Protein AF-A0A936PNI0-F1 (afdb_monomer_lite)

pLDDT: mean 86.88, std 13.76, range [46.44, 98.5]

Sequence (159 aa):
MPDSRWRAAIRECLEALGRLAGAGRTVLEDEPNSARRGALDALRRDELKLTRKGLYDALNHPITLVGYFDGFEARTALRERLISRLDAEGEAVDLEHLQSMIEVTCDLIAAVFLSLLERPRLDLVSPGPHSPGPDRTLALCQAHLAGLTAKVSTLGAKA

Secondary structure (DSSP, 8-state):
-HHHHHHHHHHHHHHHHHHHHHHHHHTTTT---GGGHHHHHHHHHHHHHHHHHHHHHHHHHHHHHHHHHH-HHHHHHHHHHHHHHHHTT-S--SHHHHHHHHHHHHHHHHHHHHHHHHSS-----SSS--SS-HHHHHHHHHHHHHHHHHHHHHHHHT-

Radius of gyration: 16.97 Å; chains: 1; bounding box: 40×28×48 Å

Foldseek 3Di:
DVFVVLLVLLVLLLVLLVLLLVLLVLQPVQDDDDDPDDVVVVVLQVLQVVLLVLLLVLLLLLLQLCQFQPNDVSSVVLNVVLVVVLCVLDDDRDSVSSSVSSVSSSVSSCVSSVVSSPDPTRDGDPPGDPPPHSVVSSVVSSVSSNVSSVSSNVSSVVD

Structure (mmCIF, N/CA/C/O backbone):
data_AF-A0A936PNI0-F1
#
_entry.id   AF-A0A936PNI0-F1
#
loop_
_atom_site.group_PDB
_atom_site.id
_atom_site.type_symbol
_atom_site.label_atom_id
_atom_site.label_alt_id
_atom_site.label_comp_id
_atom_site.label_asym_id
_atom_site.label_entity_id
_atom_site.label_seq_id
_atom_site.pdbx_PDB_ins_code
_atom_site.Cartn_x
_atom_site.Cartn_y
_atom_site.Cartn_z
_atom_site.occupancy
_atom_site.B_iso_or_equiv
_atom_site.auth_seq_id
_atom_site.auth_comp_id
_atom_site.auth_asym_id
_atom_site.auth_atom_id
_atom_site.pdbx_PDB_model_num
ATOM 1 N N . MET A 1 1 ? 19.167 -13.956 -11.066 1.00 60.50 1 MET A N 1
ATOM 2 C CA . MET A 1 1 ? 17.797 -13.718 -11.566 1.00 60.50 1 MET A CA 1
ATOM 3 C C . MET A 1 1 ? 17.003 -12.969 -10.500 1.00 60.50 1 MET A C 1
ATOM 5 O O . MET A 1 1 ? 16.396 -13.608 -9.653 1.00 60.50 1 MET A O 1
ATOM 9 N N . PRO A 1 2 ? 17.097 -11.633 -10.461 1.00 77.06 2 PRO A N 1
ATOM 10 C CA . PRO A 1 2 ? 16.407 -10.825 -9.453 1.00 77.06 2 PRO A CA 1
ATOM 11 C C . PRO A 1 2 ? 14.882 -10.726 -9.676 1.00 77.06 2 PRO A C 1
ATOM 13 O O . PRO A 1 2 ? 14.140 -10.727 -8.701 1.00 77.06 2 PRO A O 1
ATOM 16 N N . ASP A 1 3 ? 14.410 -10.760 -10.928 1.00 88.44 3 ASP A N 1
ATOM 17 C CA . ASP A 1 3 ? 12.981 -10.655 -11.290 1.00 88.44 3 ASP A CA 1
ATOM 18 C C . ASP A 1 3 ? 12.094 -11.723 -10.619 1.00 88.44 3 ASP A C 1
ATOM 20 O O . ASP A 1 3 ? 11.104 -11.400 -9.962 1.00 88.44 3 ASP A O 1
ATOM 24 N N . SER A 1 4 ? 12.475 -13.004 -10.689 1.00 90.44 4 SER A N 1
ATOM 25 C CA . SER A 1 4 ? 11.703 -14.088 -10.060 1.00 90.44 4 SER A CA 1
ATOM 26 C C . SER A 1 4 ? 11.612 -13.945 -8.538 1.00 90.44 4 SER A C 1
ATOM 28 O O . SER A 1 4 ? 10.559 -14.215 -7.960 1.00 90.44 4 SER A O 1
ATOM 30 N N . ARG A 1 5 ? 12.684 -13.467 -7.891 1.00 94.75 5 ARG A N 1
ATOM 31 C CA . ARG A 1 5 ? 12.701 -13.182 -6.450 1.00 94.75 5 ARG A CA 1
ATOM 32 C C . ARG A 1 5 ? 11.766 -12.028 -6.100 1.00 94.75 5 ARG A C 1
ATOM 34 O O . ARG A 1 5 ? 10.996 -12.147 -5.152 1.00 94.75 5 ARG A O 1
ATOM 41 N N . TRP A 1 6 ? 11.805 -10.933 -6.858 1.00 96.44 6 TRP A N 1
ATOM 42 C CA . TRP A 1 6 ? 10.928 -9.786 -6.614 1.00 96.44 6 TRP A CA 1
ATOM 43 C C . TRP A 1 6 ? 9.459 -10.151 -6.787 1.00 96.44 6 TRP A C 1
ATOM 45 O O . TRP A 1 6 ? 8.641 -9.781 -5.953 1.00 96.44 6 TRP A O 1
ATOM 55 N N . ARG A 1 7 ? 9.121 -10.951 -7.800 1.00 96.88 7 ARG A N 1
ATOM 56 C CA . ARG A 1 7 ? 7.751 -11.445 -7.995 1.00 96.88 7 ARG A CA 1
ATOM 57 C C . ARG A 1 7 ? 7.271 -12.319 -6.843 1.00 96.88 7 ARG A C 1
ATOM 59 O O . ARG A 1 7 ? 6.124 -12.175 -6.429 1.00 96.88 7 ARG A O 1
ATOM 66 N N . ALA A 1 8 ? 8.122 -13.205 -6.325 1.00 96.94 8 ALA A N 1
ATOM 67 C CA . ALA A 1 8 ? 7.791 -14.009 -5.149 1.00 96.94 8 ALA A CA 1
ATOM 68 C C . ALA A 1 8 ? 7.512 -13.113 -3.931 1.00 96.94 8 ALA A C 1
ATOM 70 O O . ALA A 1 8 ? 6.4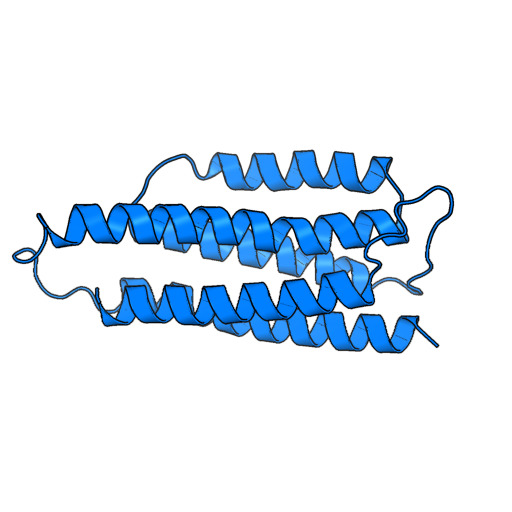41 -13.200 -3.340 1.00 96.94 8 ALA A O 1
ATOM 7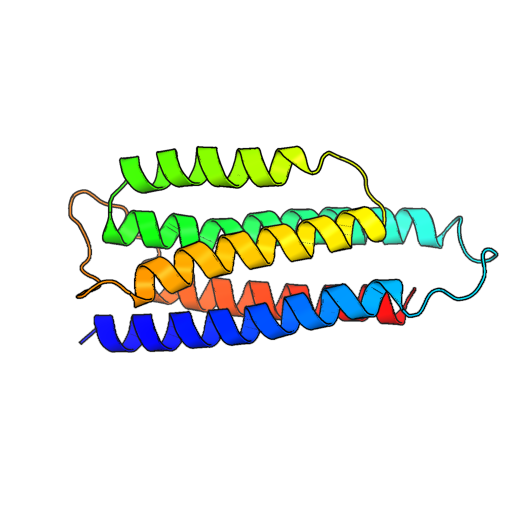1 N N . ALA A 1 9 ? 8.401 -12.160 -3.643 1.00 97.31 9 ALA A N 1
ATOM 72 C CA . ALA A 1 9 ? 8.229 -11.231 -2.528 1.00 97.31 9 ALA A CA 1
ATOM 73 C C . ALA A 1 9 ? 7.005 -10.301 -2.687 1.00 97.31 9 ALA A C 1
ATOM 75 O O . ALA A 1 9 ? 6.334 -9.993 -1.703 1.00 97.31 9 ALA A O 1
ATOM 76 N N . ILE A 1 10 ? 6.652 -9.889 -3.912 1.00 98.00 10 ILE A N 1
ATOM 77 C CA . ILE A 1 10 ? 5.402 -9.151 -4.174 1.00 98.00 10 ILE A CA 1
ATOM 78 C C . ILE A 1 10 ? 4.180 -10.015 -3.825 1.00 98.00 10 ILE A C 1
ATOM 80 O O . ILE A 1 10 ? 3.242 -9.519 -3.203 1.00 98.00 10 ILE A O 1
ATOM 84 N N . ARG A 1 11 ? 4.182 -11.309 -4.177 1.00 98.12 11 ARG A N 1
ATOM 85 C CA . ARG A 1 11 ? 3.091 -12.232 -3.811 1.00 98.12 11 ARG A CA 1
ATOM 86 C C . ARG A 1 11 ? 2.979 -12.405 -2.297 1.00 98.12 11 ARG A C 1
ATOM 88 O O . ARG A 1 11 ? 1.874 -12.340 -1.772 1.00 98.12 11 ARG A O 1
ATOM 95 N N . GLU A 1 12 ? 4.099 -12.518 -1.590 1.00 97.75 12 GLU A N 1
ATOM 96 C CA . GLU A 1 12 ? 4.101 -12.560 -0.122 1.00 97.75 12 GLU A CA 1
ATOM 97 C C . GLU A 1 12 ? 3.535 -11.272 0.503 1.00 97.75 12 GLU A C 1
ATOM 99 O O . GLU A 1 12 ? 2.813 -11.323 1.503 1.00 97.75 12 GLU A O 1
ATOM 104 N N . CYS A 1 13 ? 3.813 -10.107 -0.096 1.00 97.81 13 CYS A N 1
ATOM 105 C CA . CYS A 1 13 ? 3.206 -8.844 0.326 1.00 97.81 13 CYS A CA 1
ATOM 106 C C . CYS A 1 13 ? 1.689 -8.837 0.084 1.00 97.81 13 CYS A C 1
ATOM 108 O O . CYS A 1 13 ? 0.951 -8.382 0.953 1.00 97.81 13 CYS A O 1
ATOM 110 N N . LEU A 1 14 ? 1.208 -9.373 -1.045 1.00 98.06 14 LEU A N 1
ATOM 111 C CA . LEU A 1 14 ? -0.229 -9.518 -1.323 1.00 98.06 14 LEU A CA 1
ATOM 112 C C . LEU A 1 14 ? -0.925 -10.446 -0.315 1.00 98.06 14 LEU A C 1
ATOM 114 O O . LEU A 1 14 ? -2.024 -10.142 0.141 1.00 98.06 14 LEU A O 1
ATOM 118 N N . GLU A 1 15 ? -0.286 -11.540 0.098 1.00 97.62 15 GLU A N 1
ATOM 119 C CA . GLU A 1 15 ? -0.816 -12.400 1.164 1.00 97.62 15 GLU A CA 1
ATOM 120 C C . GLU A 1 15 ? -0.886 -11.669 2.513 1.00 97.62 15 GLU A C 1
ATOM 122 O O . GLU A 1 15 ? -1.873 -11.784 3.243 1.00 97.62 15 GLU A O 1
ATOM 127 N N . ALA A 1 16 ? 0.148 -10.891 2.853 1.00 96.69 16 ALA A N 1
ATOM 128 C CA . ALA A 1 16 ? 0.151 -10.063 4.059 1.00 96.69 16 ALA A CA 1
ATOM 129 C C . ALA A 1 16 ? -0.941 -8.984 4.017 1.00 96.69 16 ALA A C 1
ATOM 131 O O . ALA A 1 16 ? -1.589 -8.725 5.029 1.00 96.69 16 ALA A O 1
ATOM 132 N N . LEU A 1 17 ? -1.186 -8.408 2.842 1.00 97.06 17 LEU A N 1
ATOM 133 C CA . LEU A 1 17 ? -2.254 -7.445 2.602 1.00 97.06 17 LEU A CA 1
ATOM 134 C C . LEU A 1 17 ? -3.641 -8.071 2.787 1.00 97.06 17 LEU A C 1
ATOM 136 O O . LEU A 1 17 ? -4.502 -7.472 3.423 1.00 97.06 17 LEU A O 1
ATOM 140 N N . GLY A 1 18 ? -3.841 -9.303 2.308 1.00 95.75 18 GLY A N 1
ATOM 141 C CA . GLY A 1 18 ? -5.078 -10.054 2.531 1.00 95.75 18 GLY A CA 1
ATOM 142 C C . GLY A 1 18 ? -5.373 -10.284 4.017 1.00 95.75 18 GLY A C 1
ATOM 143 O O . GLY A 1 18 ? -6.524 -10.168 4.441 1.00 95.75 18 GLY A O 1
ATOM 144 N N . ARG A 1 19 ? -4.335 -10.536 4.830 1.00 96.12 19 ARG A N 1
ATOM 145 C CA . ARG A 1 19 ? -4.461 -10.629 6.296 1.00 96.12 19 ARG A CA 1
ATOM 146 C C . ARG A 1 19 ? -4.846 -9.292 6.930 1.00 96.12 19 ARG A C 1
ATOM 148 O O . ARG A 1 19 ? -5.731 -9.279 7.780 1.00 96.12 19 ARG A O 1
ATOM 155 N N . LEU A 1 20 ? -4.240 -8.185 6.494 1.00 94.81 20 LEU A N 1
ATOM 156 C CA . LEU A 1 20 ? -4.597 -6.841 6.961 1.00 94.81 20 LEU A CA 1
ATOM 157 C C . LEU A 1 20 ? -6.056 -6.496 6.632 1.00 94.81 20 LEU A C 1
ATOM 159 O O . LEU A 1 20 ? -6.789 -6.057 7.513 1.00 94.81 20 LEU A O 1
ATOM 163 N N . ALA A 1 21 ? -6.492 -6.745 5.395 1.00 93.31 21 ALA A N 1
ATOM 164 C CA . ALA A 1 21 ? -7.874 -6.518 4.978 1.00 93.31 21 ALA A CA 1
ATOM 165 C C . ALA A 1 21 ? -8.865 -7.379 5.782 1.00 93.31 21 ALA A C 1
ATOM 167 O O . ALA A 1 21 ? -9.935 -6.911 6.160 1.00 93.31 21 ALA A O 1
ATOM 168 N N . GLY A 1 22 ? -8.502 -8.633 6.080 1.00 90.19 22 GLY A N 1
ATOM 169 C CA . GLY A 1 22 ? -9.273 -9.499 6.974 1.00 90.19 22 GLY A CA 1
ATOM 170 C C . GLY A 1 22 ? -9.378 -8.947 8.394 1.00 90.19 22 GLY A C 1
ATOM 171 O O . GLY A 1 22 ? -10.479 -8.867 8.926 1.00 90.19 22 GLY A O 1
ATOM 172 N N . ALA A 1 23 ? -8.256 -8.510 8.972 1.00 87.25 23 ALA A N 1
ATOM 173 C CA . ALA A 1 23 ? -8.231 -7.897 10.297 1.00 87.25 23 ALA A CA 1
ATOM 174 C C . ALA A 1 23 ? -9.074 -6.615 10.354 1.00 87.25 23 ALA A C 1
ATOM 176 O O . ALA A 1 23 ? -9.793 -6.415 11.325 1.00 87.25 23 ALA A O 1
ATOM 177 N N . GLY A 1 24 ? -9.031 -5.776 9.313 1.00 83.88 24 GLY A N 1
ATOM 178 C CA . GLY A 1 24 ? -9.843 -4.560 9.222 1.00 83.88 24 GLY A CA 1
ATOM 179 C C . GLY A 1 24 ? -11.342 -4.839 9.338 1.00 83.88 24 GLY A C 1
ATOM 180 O O . GLY A 1 24 ? -12.011 -4.181 10.123 1.00 83.88 24 GLY A O 1
ATOM 181 N N . ARG A 1 25 ? -11.844 -5.871 8.645 1.00 84.25 25 ARG A N 1
ATOM 182 C CA . ARG A 1 25 ? -13.267 -6.257 8.699 1.00 84.25 25 ARG A CA 1
ATOM 183 C C . ARG A 1 25 ? -13.721 -6.714 10.086 1.00 84.25 25 ARG A C 1
ATOM 185 O O . ARG A 1 25 ? -14.832 -6.402 10.488 1.00 84.25 25 ARG A O 1
ATOM 192 N N . THR A 1 26 ? -12.859 -7.410 10.830 1.00 76.56 26 THR A N 1
ATOM 193 C CA . THR A 1 26 ? -13.201 -7.906 12.177 1.00 76.56 26 THR A CA 1
ATOM 194 C C . THR A 1 26 ? -13.313 -6.803 13.233 1.00 76.56 26 THR A C 1
ATOM 196 O O . THR A 1 26 ? -13.897 -7.031 14.282 1.00 76.56 26 THR A O 1
ATOM 199 N N . VAL A 1 27 ? -12.778 -5.599 12.983 1.00 70.31 27 VAL A N 1
ATOM 200 C CA . VAL A 1 27 ? -12.777 -4.509 13.977 1.00 70.31 27 VAL A CA 1
ATOM 201 C C . VAL A 1 27 ? -14.184 -3.981 14.277 1.00 70.31 27 VAL A C 1
ATOM 203 O O . VAL A 1 27 ? -14.431 -3.577 15.410 1.00 70.31 27 VAL A O 1
ATOM 206 N N . LEU A 1 28 ? -15.100 -3.983 13.302 1.00 61.69 28 LEU A N 1
ATOM 207 C CA . LEU A 1 28 ? -16.470 -3.484 13.497 1.00 61.69 28 LEU A CA 1
ATOM 208 C C . LEU A 1 28 ? -17.458 -4.544 14.005 1.00 61.69 28 LEU A C 1
ATOM 210 O O . LEU A 1 28 ? -18.541 -4.182 14.460 1.00 61.69 28 LEU A O 1
ATOM 214 N N . GLU A 1 29 ? -17.119 -5.834 13.943 1.00 59.66 29 GLU A N 1
ATOM 215 C CA . GLU A 1 29 ? -18.047 -6.915 14.314 1.00 59.66 29 GLU A CA 1
ATOM 216 C C . GLU A 1 29 ? -18.175 -7.112 15.839 1.00 59.66 29 GLU A C 1
ATOM 218 O O . GLU A 1 29 ? -19.158 -7.698 16.290 1.00 59.66 29 GLU A O 1
ATOM 223 N N . ASP A 1 30 ? -17.245 -6.569 16.635 1.00 52.91 30 ASP A N 1
ATOM 224 C CA . ASP A 1 30 ? -17.113 -6.879 18.066 1.00 52.91 30 ASP A CA 1
ATOM 225 C C . ASP A 1 30 ? -17.599 -5.789 19.052 1.00 52.91 30 ASP A C 1
ATOM 227 O O . ASP A 1 30 ? -17.477 -6.013 20.248 1.00 52.91 30 ASP A O 1
ATOM 231 N N . GLU A 1 31 ? -18.194 -4.655 18.636 1.00 52.97 31 GLU A N 1
ATOM 232 C CA . GLU A 1 31 ? -18.552 -3.524 19.540 1.00 52.97 31 GLU A CA 1
ATOM 233 C C . GLU A 1 31 ? -19.475 -3.913 20.735 1.00 52.97 31 GLU A C 1
ATOM 235 O O . GLU A 1 31 ? -20.690 -4.085 20.559 1.00 52.97 31 GLU A O 1
ATOM 240 N N . PRO A 1 32 ? -18.986 -3.926 21.999 1.00 49.78 32 PRO A N 1
ATOM 241 C CA . PRO A 1 32 ? -19.806 -4.120 23.180 1.00 49.78 32 PRO A CA 1
ATOM 242 C C . PRO A 1 32 ? -19.860 -2.833 24.021 1.00 49.78 32 PRO A C 1
ATOM 244 O O . PRO A 1 32 ? -18.939 -2.488 24.757 1.00 49.78 32 PRO A O 1
ATOM 247 N N . ASN A 1 33 ? -21.040 -2.213 24.032 1.00 51.72 33 ASN A N 1
ATOM 248 C CA . ASN A 1 33 ? -21.584 -1.380 25.112 1.00 51.72 33 ASN A CA 1
ATOM 249 C C . ASN A 1 33 ? -20.866 -0.040 25.442 1.00 51.72 33 ASN A C 1
ATOM 251 O O . ASN A 1 33 ? -19.716 0.050 25.870 1.00 51.72 33 ASN A O 1
ATOM 255 N N . SER A 1 34 ? -21.633 1.047 25.356 1.00 49.59 34 SER A N 1
ATOM 256 C CA . SER A 1 34 ? -21.219 2.461 25.308 1.00 49.59 34 SER A CA 1
ATOM 257 C C . SER A 1 34 ? -20.546 3.061 26.561 1.00 49.59 34 SER A C 1
ATOM 259 O O . SER A 1 34 ? -20.153 4.228 26.544 1.00 49.59 34 SER A O 1
ATOM 261 N N . ALA A 1 35 ? -20.362 2.301 27.643 1.00 46.44 35 ALA A N 1
ATOM 262 C CA . ALA A 1 35 ? -20.003 2.830 28.966 1.00 46.44 35 ALA A CA 1
ATOM 263 C C . ALA A 1 35 ? -18.489 2.992 29.249 1.00 46.44 35 ALA A C 1
ATOM 265 O O . ALA A 1 35 ? -18.124 3.615 30.244 1.00 46.44 35 ALA A O 1
ATOM 266 N N . ARG A 1 36 ? -17.583 2.473 28.404 1.00 50.91 36 ARG A N 1
ATOM 267 C CA . ARG A 1 36 ? -16.113 2.522 28.626 1.00 50.91 36 ARG A CA 1
ATOM 268 C C . ARG A 1 36 ? -15.370 3.662 27.902 1.00 50.91 36 ARG A C 1
ATOM 270 O O . ARG A 1 36 ? -14.146 3.692 27.942 1.00 50.91 36 ARG A O 1
ATOM 277 N N . ARG A 1 37 ? -16.086 4.600 27.273 1.00 53.88 37 ARG A N 1
ATOM 278 C CA . ARG A 1 37 ? -15.578 5.552 26.259 1.00 53.88 37 ARG A CA 1
ATOM 279 C C . ARG A 1 37 ? -14.459 6.511 26.720 1.00 53.88 37 ARG A C 1
ATOM 281 O O . ARG A 1 37 ? -13.339 6.399 26.252 1.00 53.88 37 ARG A O 1
ATOM 288 N N . GLY A 1 38 ? -14.658 7.379 27.712 1.00 50.94 38 GLY A N 1
ATOM 289 C CA . GLY A 1 38 ? -13.831 8.602 27.854 1.00 50.94 38 GLY A CA 1
ATOM 290 C C . GLY A 1 38 ? -12.289 8.486 27.971 1.00 50.94 38 GLY A C 1
ATOM 291 O O . GLY A 1 38 ? -11.581 9.264 27.336 1.00 50.94 38 GLY A O 1
ATOM 292 N N . ALA A 1 39 ? -11.734 7.558 28.764 1.00 46.88 39 ALA A N 1
ATOM 293 C CA . ALA A 1 39 ? -10.268 7.393 28.896 1.00 46.88 39 ALA A CA 1
ATOM 294 C C . ALA A 1 39 ? -9.677 6.449 27.832 1.00 46.88 39 ALA A C 1
ATOM 296 O O . ALA A 1 39 ? -8.518 6.586 27.436 1.00 46.88 39 ALA A O 1
ATOM 297 N N . LEU A 1 40 ? -10.501 5.518 27.346 1.00 52.91 40 LEU A N 1
ATOM 298 C CA . LEU A 1 40 ? -10.193 4.675 26.198 1.00 52.91 40 LEU A CA 1
ATOM 299 C C . LEU A 1 40 ? -10.166 5.510 24.912 1.00 52.91 40 LEU A C 1
ATOM 301 O O . LEU A 1 40 ? -9.344 5.231 24.055 1.00 52.91 40 LEU A O 1
ATOM 305 N N . ASP A 1 41 ? -10.983 6.557 24.792 1.00 59.78 41 ASP A N 1
ATOM 306 C CA . ASP A 1 41 ? -11.129 7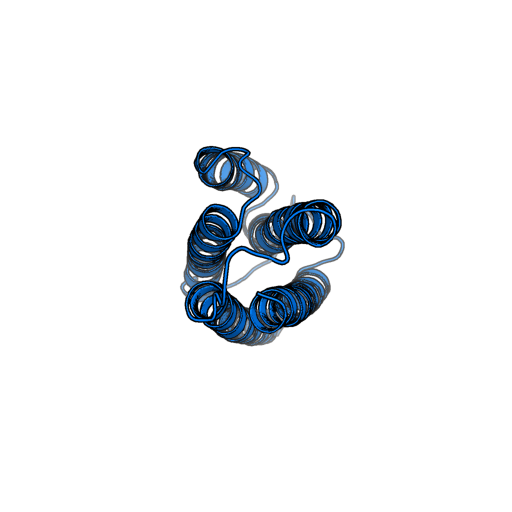.359 23.572 1.00 59.78 41 ASP A CA 1
ATOM 307 C C . ASP A 1 41 ? -9.858 8.139 23.213 1.00 59.78 41 ASP A C 1
ATOM 309 O O . ASP A 1 41 ? -9.511 8.239 22.037 1.00 59.78 41 ASP A O 1
ATOM 313 N N . ALA A 1 42 ? -9.125 8.667 24.201 1.00 59.16 42 ALA A N 1
ATOM 314 C CA . ALA A 1 42 ? -7.868 9.379 23.951 1.00 59.16 42 ALA A CA 1
ATOM 315 C C . ALA A 1 42 ? -6.733 8.421 23.542 1.00 59.16 42 ALA A C 1
ATOM 317 O O . ALA A 1 42 ? -6.042 8.673 22.555 1.00 59.16 42 ALA A O 1
ATOM 318 N N . LEU A 1 43 ? -6.591 7.290 24.249 1.00 60.22 43 LEU A N 1
ATOM 319 C CA . LEU A 1 43 ? -5.630 6.230 23.911 1.00 60.22 43 LEU A CA 1
ATOM 320 C C . LEU A 1 43 ? -5.950 5.592 22.550 1.00 60.22 43 LEU A C 1
ATOM 322 O O . LEU A 1 43 ? -5.055 5.433 21.721 1.00 60.22 43 LEU A O 1
ATOM 326 N N . ARG A 1 44 ? -7.231 5.312 22.281 1.00 75.38 44 ARG A N 1
ATOM 327 C CA . ARG A 1 44 ? -7.715 4.824 20.986 1.00 75.38 44 ARG A CA 1
ATOM 328 C C . ARG A 1 44 ? -7.416 5.848 19.897 1.00 75.38 44 ARG A C 1
ATOM 330 O O . ARG A 1 44 ? -6.878 5.471 18.869 1.00 75.38 44 ARG A O 1
ATOM 337 N N . ARG A 1 45 ? -7.648 7.148 20.113 1.00 78.88 45 ARG A N 1
ATOM 338 C CA . ARG A 1 45 ? -7.374 8.183 19.099 1.00 78.88 45 ARG A CA 1
ATOM 339 C C . ARG A 1 45 ? -5.907 8.214 18.659 1.00 78.88 45 ARG A C 1
ATOM 341 O O . ARG A 1 45 ? -5.644 8.350 17.464 1.00 78.88 45 ARG A O 1
ATOM 348 N N . ASP A 1 46 ? -4.957 8.076 19.578 1.00 84.88 46 ASP A N 1
ATOM 349 C CA . ASP A 1 46 ? -3.535 8.027 19.217 1.00 84.88 46 ASP A CA 1
ATOM 350 C C . ASP A 1 46 ? -3.159 6.707 18.529 1.00 84.88 46 ASP A C 1
ATOM 352 O O . ASP A 1 46 ? -2.426 6.714 17.534 1.00 84.88 46 ASP A O 1
ATOM 356 N N . GLU A 1 47 ? -3.714 5.576 18.976 1.00 86.31 47 GLU A N 1
ATOM 357 C CA . GLU A 1 47 ? -3.550 4.291 18.290 1.00 86.31 47 GLU A CA 1
ATOM 358 C C . GLU A 1 47 ? -4.116 4.337 16.857 1.00 86.31 47 GLU A C 1
ATOM 360 O O . GLU A 1 47 ? -3.438 3.881 15.928 1.00 86.31 47 GLU A O 1
ATOM 365 N N . LEU A 1 48 ? -5.288 4.951 16.654 1.00 85.19 48 LEU A N 1
ATOM 366 C CA . LEU A 1 48 ? -5.936 5.169 15.356 1.00 85.19 48 LEU A CA 1
ATOM 367 C C . LEU A 1 48 ? -5.081 6.067 14.451 1.00 85.19 48 LEU A C 1
ATOM 369 O O . LEU A 1 48 ? -4.756 5.665 13.335 1.00 85.19 48 LEU A O 1
ATOM 373 N N . LYS A 1 49 ? -4.614 7.228 14.938 1.00 87.44 49 LYS A N 1
ATOM 374 C CA . LYS A 1 49 ? -3.707 8.123 14.185 1.00 87.44 49 LYS A CA 1
ATOM 375 C C . LYS A 1 49 ? -2.433 7.414 13.744 1.00 87.44 49 LYS A C 1
ATOM 377 O O . LYS A 1 49 ? -2.001 7.545 12.600 1.00 87.44 49 LYS A O 1
ATOM 382 N N . LEU A 1 50 ? -1.818 6.656 14.648 1.00 89.69 50 LEU A N 1
ATOM 383 C CA . LEU A 1 50 ? -0.609 5.903 14.336 1.00 89.69 50 LEU A CA 1
ATOM 384 C C . LEU A 1 50 ? -0.892 4.772 13.335 1.00 89.69 50 LEU A C 1
ATOM 386 O O . LEU A 1 50 ? -0.014 4.430 12.549 1.00 89.69 50 LEU A O 1
ATOM 390 N N . THR A 1 51 ? -2.082 4.164 13.369 1.00 90.38 51 THR A N 1
ATOM 391 C CA . THR A 1 51 ? -2.488 3.140 12.389 1.00 90.38 51 THR A CA 1
ATOM 392 C C . THR A 1 51 ? -2.698 3.770 11.022 1.00 90.38 51 THR A C 1
ATOM 394 O O . THR A 1 51 ? -2.113 3.298 10.052 1.00 90.38 51 THR A O 1
ATOM 397 N N . ARG A 1 52 ? -3.397 4.909 10.964 1.00 90.31 52 ARG A N 1
ATOM 398 C CA . ARG A 1 52 ? -3.535 5.719 9.754 1.00 90.31 52 ARG A CA 1
ATOM 399 C C . ARG A 1 52 ? -2.178 6.075 9.160 1.00 90.31 52 ARG A C 1
ATOM 401 O O . ARG A 1 52 ? -1.941 5.794 7.994 1.00 90.31 52 ARG A O 1
ATOM 408 N N . LYS A 1 53 ? -1.245 6.603 9.959 1.00 91.44 53 LYS A N 1
ATOM 409 C CA . LYS A 1 53 ? 0.128 6.867 9.496 1.00 91.44 53 LYS A CA 1
ATOM 410 C C . LYS A 1 53 ? 0.781 5.611 8.906 1.00 91.44 53 LYS A C 1
ATOM 412 O O . LYS A 1 53 ? 1.376 5.679 7.835 1.00 91.44 53 LYS A O 1
ATOM 417 N N . GLY A 1 54 ? 0.638 4.470 9.577 1.00 92.94 54 GLY A N 1
ATOM 418 C CA . GLY A 1 54 ? 1.164 3.203 9.080 1.00 92.94 54 GLY A CA 1
ATOM 419 C C . GLY A 1 54 ? 0.578 2.793 7.722 1.00 92.94 54 GLY A C 1
ATOM 420 O O . GLY A 1 54 ? 1.319 2.258 6.903 1.00 92.94 54 GLY A O 1
ATOM 421 N N . LEU A 1 55 ? -0.695 3.096 7.436 1.00 93.06 55 LEU A N 1
ATOM 422 C CA . LEU A 1 55 ? -1.308 2.869 6.117 1.00 93.06 55 LEU A CA 1
ATOM 423 C C . LEU A 1 55 ? -0.623 3.693 5.016 1.00 93.06 55 LEU A C 1
ATOM 425 O O . LEU A 1 55 ? -0.269 3.141 3.973 1.00 93.06 55 LEU A O 1
ATOM 429 N N . TYR A 1 56 ? -0.338 4.977 5.266 1.00 93.56 56 TYR A N 1
ATOM 430 C CA . TYR A 1 56 ? 0.453 5.801 4.338 1.00 93.56 56 TYR A CA 1
ATOM 431 C C . TYR A 1 56 ? 1.861 5.226 4.131 1.00 93.56 56 TYR A C 1
ATOM 433 O O . TYR A 1 56 ? 2.353 5.154 3.002 1.00 93.56 56 TYR A O 1
ATOM 441 N N . ASP A 1 57 ? 2.515 4.786 5.209 1.00 92.88 57 ASP A N 1
ATOM 442 C CA . ASP A 1 57 ? 3.842 4.173 5.131 1.00 92.88 57 ASP A CA 1
ATOM 443 C C . ASP A 1 57 ? 3.815 2.860 4.332 1.00 92.88 57 ASP A C 1
ATOM 445 O O . ASP A 1 57 ? 4.741 2.591 3.566 1.00 92.88 57 ASP A O 1
ATOM 449 N N . ALA A 1 58 ? 2.751 2.061 4.459 1.00 94.62 58 ALA A N 1
ATOM 450 C CA . ALA A 1 58 ? 2.552 0.849 3.671 1.00 94.62 58 ALA A CA 1
ATOM 451 C C . ALA A 1 58 ? 2.371 1.162 2.176 1.00 94.62 58 ALA A C 1
ATOM 453 O O . ALA A 1 58 ? 3.021 0.528 1.345 1.00 94.62 58 ALA A O 1
ATOM 454 N N . LEU A 1 59 ? 1.564 2.176 1.841 1.00 95.75 59 LEU A N 1
ATOM 455 C CA . LEU A 1 59 ? 1.305 2.623 0.467 1.00 95.75 59 LEU A CA 1
ATOM 456 C C . LEU A 1 59 ? 2.558 3.182 -0.230 1.00 95.75 59 LEU A C 1
ATOM 458 O O . LEU A 1 59 ? 2.730 3.034 -1.441 1.00 95.75 59 LEU A O 1
ATOM 462 N N . ASN A 1 60 ? 3.481 3.783 0.523 1.00 95.75 60 ASN A N 1
ATOM 463 C CA . ASN A 1 60 ? 4.726 4.322 -0.027 1.00 95.75 60 ASN A CA 1
ATOM 464 C C . ASN A 1 60 ? 5.664 3.249 -0.611 1.00 95.75 60 ASN A C 1
ATOM 466 O O . ASN A 1 60 ? 6.483 3.565 -1.482 1.00 95.75 60 ASN A O 1
ATOM 470 N N . HIS A 1 61 ? 5.565 1.993 -0.170 1.00 97.06 61 HIS A N 1
ATOM 471 C CA . HIS A 1 61 ? 6.413 0.902 -0.663 1.00 97.06 61 HIS A CA 1
ATOM 472 C C . HIS A 1 61 ? 6.129 0.512 -2.123 1.00 97.06 61 HIS A C 1
ATOM 474 O O . HIS A 1 61 ? 7.067 0.577 -2.923 1.00 97.06 61 HIS A O 1
ATOM 480 N N . PRO A 1 62 ? 4.888 0.172 -2.534 1.00 96.81 62 PRO A N 1
ATOM 481 C CA . PRO A 1 62 ? 4.577 -0.085 -3.941 1.00 96.81 62 PRO A CA 1
ATOM 482 C C . PRO A 1 62 ? 4.849 1.127 -4.840 1.00 96.81 62 PRO A C 1
ATOM 484 O O . PRO A 1 62 ? 5.380 0.963 -5.937 1.00 96.81 62 PRO A O 1
ATOM 487 N N . ILE A 1 63 ? 4.595 2.350 -4.357 1.00 97.31 63 ILE A N 1
ATOM 488 C CA . ILE A 1 63 ? 4.972 3.589 -5.061 1.00 97.31 63 ILE A CA 1
ATOM 489 C C . ILE A 1 63 ? 6.485 3.634 -5.315 1.00 97.31 63 ILE A C 1
ATOM 491 O O . ILE A 1 63 ? 6.947 3.983 -6.400 1.00 97.31 63 ILE A O 1
ATOM 495 N N . THR A 1 64 ? 7.282 3.281 -4.308 1.00 96.94 64 THR A N 1
ATOM 496 C CA . THR A 1 64 ? 8.743 3.283 -4.421 1.00 96.94 64 THR A CA 1
ATOM 497 C C . THR A 1 64 ? 9.239 2.202 -5.385 1.00 96.94 64 THR A C 1
ATOM 499 O O . THR A 1 64 ? 10.176 2.470 -6.136 1.00 96.94 64 THR A O 1
ATOM 502 N N . LEU A 1 65 ? 8.588 1.034 -5.437 1.00 97.00 65 LEU A N 1
ATOM 503 C CA . LEU A 1 65 ? 8.889 -0.008 -6.428 1.00 97.00 65 LEU A CA 1
ATOM 504 C C . LEU A 1 65 ? 8.636 0.461 -7.858 1.00 97.00 65 LEU A C 1
ATOM 506 O O . LEU A 1 65 ? 9.487 0.249 -8.714 1.00 97.00 65 LEU A O 1
ATOM 510 N N . VAL A 1 66 ? 7.523 1.153 -8.103 1.00 97.12 66 VAL A N 1
ATOM 511 C CA . VAL A 1 66 ? 7.272 1.808 -9.397 1.00 97.12 66 VAL A CA 1
ATOM 512 C C . VAL A 1 66 ? 8.410 2.767 -9.737 1.00 97.12 66 VAL A C 1
ATOM 514 O O . VAL A 1 66 ? 8.893 2.770 -10.859 1.00 97.12 66 VAL A O 1
ATOM 517 N N . GLY A 1 67 ? 8.952 3.488 -8.755 1.00 96.56 67 GLY A N 1
ATOM 518 C CA . GLY A 1 67 ? 10.162 4.282 -8.961 1.00 96.56 67 GLY A CA 1
ATOM 519 C C . GLY A 1 67 ? 11.366 3.481 -9.454 1.00 96.56 67 GLY A C 1
ATOM 520 O O . GLY A 1 67 ? 12.074 3.947 -10.339 1.00 96.56 67 GLY A O 1
ATOM 521 N N . TYR A 1 68 ? 11.600 2.284 -8.916 1.00 96.62 68 TYR A N 1
ATOM 522 C CA . TYR A 1 68 ? 12.710 1.428 -9.347 1.00 96.62 68 TYR A CA 1
ATOM 523 C C . TYR A 1 68 ? 12.553 0.907 -10.778 1.00 96.62 68 TYR A C 1
ATOM 525 O O . TYR A 1 68 ? 13.557 0.737 -11.468 1.00 96.62 68 TYR A O 1
ATOM 533 N N . PHE A 1 69 ? 11.317 0.642 -11.203 1.00 95.56 69 PHE A N 1
ATOM 534 C CA . PHE A 1 69 ? 11.022 -0.011 -12.480 1.00 95.56 69 PHE A CA 1
ATOM 535 C C . PHE A 1 69 ? 10.601 0.954 -13.595 1.00 95.56 69 PHE A C 1
ATOM 537 O O . PHE A 1 69 ? 10.714 0.596 -14.759 1.00 95.56 69 PHE A O 1
ATOM 544 N N . ASP A 1 70 ? 10.152 2.166 -13.256 1.00 95.19 70 ASP A N 1
ATOM 545 C CA . ASP A 1 70 ? 9.615 3.154 -14.207 1.00 95.19 70 ASP A CA 1
ATOM 546 C C . ASP A 1 70 ? 10.218 4.560 -14.037 1.00 95.19 70 ASP A C 1
ATOM 548 O O . ASP A 1 70 ? 9.965 5.453 -14.843 1.00 95.19 70 ASP A O 1
ATOM 552 N N . GLY A 1 71 ? 11.032 4.780 -13.000 1.00 95.31 71 GLY A N 1
ATOM 553 C CA . GLY A 1 71 ? 11.791 6.013 -12.804 1.00 95.31 71 GLY A CA 1
ATOM 554 C C . GLY A 1 71 ? 11.105 7.035 -11.894 1.00 95.31 71 GLY A C 1
ATOM 555 O O . GLY A 1 71 ? 10.017 6.827 -11.350 1.00 95.31 71 GLY A O 1
ATOM 556 N N . PHE A 1 72 ? 11.782 8.167 -11.678 1.00 95.12 72 PHE A N 1
ATOM 557 C CA . PHE A 1 72 ? 11.344 9.183 -10.714 1.00 95.12 72 PHE A CA 1
ATOM 558 C C . PHE A 1 72 ? 10.007 9.835 -11.080 1.00 95.12 72 PHE A C 1
ATOM 560 O O . PHE A 1 72 ? 9.189 10.063 -10.193 1.00 95.12 72 PHE A O 1
ATOM 567 N N . GLU A 1 73 ? 9.769 10.109 -12.362 1.00 95.00 73 GLU A N 1
ATOM 568 C CA . GLU A 1 73 ? 8.543 10.771 -12.822 1.00 95.00 73 GLU A CA 1
ATOM 569 C C . GLU A 1 73 ? 7.310 9.895 -12.585 1.00 95.00 73 GLU A C 1
ATOM 571 O O . GLU A 1 73 ? 6.334 10.350 -11.990 1.00 95.00 73 GLU A O 1
ATOM 576 N N . ALA A 1 74 ? 7.392 8.610 -12.945 1.00 95.38 74 ALA A N 1
ATOM 577 C CA . ALA A 1 74 ? 6.323 7.643 -12.712 1.00 95.38 74 ALA A CA 1
ATOM 578 C C . ALA A 1 74 ? 6.016 7.478 -11.216 1.00 95.38 74 ALA A C 1
ATOM 580 O O . ALA A 1 74 ? 4.850 7.463 -10.817 1.00 95.38 74 ALA A O 1
ATOM 581 N N . ARG A 1 75 ? 7.056 7.426 -10.368 1.00 96.06 75 ARG A N 1
ATOM 582 C CA . ARG A 1 75 ? 6.896 7.412 -8.907 1.00 96.06 75 ARG A CA 1
ATOM 583 C C . ARG A 1 75 ? 6.126 8.631 -8.409 1.00 96.06 75 ARG A C 1
ATOM 585 O O . ARG A 1 75 ? 5.226 8.473 -7.589 1.00 96.06 75 ARG A O 1
ATOM 592 N N . THR A 1 76 ? 6.506 9.827 -8.853 1.00 96.00 76 THR A N 1
ATOM 593 C CA . THR A 1 76 ? 5.891 11.085 -8.409 1.00 96.00 76 THR A CA 1
ATOM 594 C C . THR A 1 76 ? 4.435 11.165 -8.852 1.00 96.00 76 THR A C 1
ATOM 596 O O . THR A 1 76 ? 3.564 11.350 -8.005 1.00 96.00 76 THR A O 1
ATOM 599 N N . ALA A 1 77 ? 4.153 10.908 -10.131 1.00 96.50 77 ALA A N 1
ATOM 600 C CA . ALA A 1 77 ? 2.793 10.933 -10.666 1.00 96.50 77 ALA A CA 1
ATOM 601 C C . ALA A 1 77 ? 1.879 9.904 -9.977 1.00 96.50 77 ALA A C 1
ATOM 603 O O . ALA A 1 77 ? 0.733 10.200 -9.630 1.00 96.50 77 ALA A O 1
ATOM 604 N N . LEU A 1 78 ? 2.387 8.690 -9.727 1.00 96.88 78 LEU A N 1
ATOM 605 C CA . LEU A 1 78 ? 1.635 7.676 -8.994 1.00 96.88 78 LEU A CA 1
ATOM 606 C C . LEU A 1 78 ? 1.396 8.097 -7.542 1.00 96.88 78 LEU A C 1
ATOM 608 O O . LEU A 1 78 ? 0.286 7.932 -7.038 1.00 96.88 78 LEU A O 1
ATOM 612 N N . ARG A 1 79 ? 2.414 8.650 -6.873 1.00 96.50 79 ARG A N 1
ATOM 613 C CA . ARG A 1 79 ? 2.290 9.133 -5.496 1.00 96.50 79 ARG A CA 1
ATOM 614 C C . ARG A 1 79 ? 1.184 10.168 -5.379 1.00 96.50 79 ARG A C 1
ATOM 616 O O . ARG A 1 79 ? 0.327 10.009 -4.520 1.00 96.50 79 ARG A O 1
ATOM 623 N N . GLU A 1 80 ? 1.194 11.189 -6.227 1.00 95.44 80 GLU A N 1
ATOM 624 C CA . GLU A 1 80 ? 0.171 12.237 -6.227 1.00 95.44 80 GLU A CA 1
ATOM 625 C C . GLU A 1 80 ? -1.225 11.626 -6.370 1.00 95.44 80 GLU A C 1
ATOM 627 O O . GLU A 1 80 ? -2.090 11.847 -5.527 1.00 95.44 80 GLU A O 1
ATOM 632 N N . ARG A 1 81 ? -1.415 10.743 -7.357 1.00 94.25 81 ARG A N 1
ATOM 633 C CA . ARG A 1 81 ? -2.707 10.093 -7.600 1.00 94.25 81 ARG A CA 1
ATOM 634 C C . ARG A 1 81 ? -3.198 9.243 -6.424 1.00 94.25 81 ARG A C 1
ATOM 636 O O . ARG A 1 81 ? -4.380 9.299 -6.089 1.00 94.25 81 ARG A O 1
ATOM 643 N N . LEU A 1 82 ? -2.334 8.408 -5.843 1.00 94.12 82 LEU A N 1
ATOM 644 C CA . LEU A 1 82 ? -2.739 7.481 -4.779 1.00 94.12 82 LEU A CA 1
ATOM 645 C C . LEU A 1 82 ? -2.940 8.200 -3.443 1.00 94.12 82 LEU A C 1
ATOM 647 O O . LEU A 1 82 ? -3.895 7.892 -2.736 1.00 94.12 82 LEU A O 1
ATOM 651 N N . ILE A 1 83 ? -2.082 9.171 -3.119 1.00 91.06 83 ILE A N 1
ATOM 652 C CA . ILE A 1 83 ? -2.201 9.956 -1.886 1.00 91.06 83 ILE A CA 1
ATOM 653 C C . ILE A 1 83 ? -3.456 10.822 -1.929 1.00 91.06 83 ILE A C 1
ATOM 655 O O . ILE A 1 83 ? -4.231 10.766 -0.985 1.00 91.06 83 ILE A O 1
ATOM 659 N N . SER A 1 84 ? -3.746 11.507 -3.042 1.00 89.94 84 SER A N 1
ATOM 660 C CA . SER A 1 84 ? -4.994 12.272 -3.165 1.00 89.94 84 SER A CA 1
ATOM 661 C C . SER A 1 84 ? -6.243 11.405 -3.008 1.00 89.94 84 SER A C 1
ATOM 663 O O . SER A 1 84 ? -7.243 11.868 -2.470 1.00 89.94 84 SER A O 1
ATOM 665 N N . ARG A 1 85 ? -6.201 10.142 -3.454 1.00 89.88 85 ARG A N 1
ATOM 666 C CA . ARG A 1 85 ? -7.316 9.210 -3.254 1.00 89.88 85 ARG A CA 1
ATOM 667 C C . ARG A 1 85 ? -7.466 8.787 -1.794 1.00 89.88 85 ARG A C 1
ATOM 669 O O . ARG A 1 85 ? -8.591 8.655 -1.341 1.00 89.88 85 ARG A O 1
ATOM 676 N N . LEU A 1 86 ? -6.363 8.589 -1.076 1.00 86.75 86 LEU A N 1
ATOM 677 C CA . LEU A 1 86 ? -6.410 8.267 0.350 1.00 86.75 86 LEU A CA 1
ATOM 678 C C . LEU A 1 86 ? -6.825 9.480 1.199 1.00 86.75 86 LEU A C 1
ATOM 680 O O . LEU A 1 86 ? -7.567 9.329 2.160 1.00 86.75 86 LEU A O 1
ATOM 684 N N . ASP A 1 87 ? -6.393 10.683 0.820 1.00 87.50 87 ASP A N 1
ATOM 685 C CA . ASP A 1 87 ? -6.773 11.933 1.486 1.00 87.50 87 ASP A CA 1
ATOM 686 C C . ASP A 1 87 ? -8.262 12.263 1.290 1.00 87.50 87 ASP A C 1
ATOM 688 O O . ASP A 1 87 ? -8.865 12.906 2.149 1.00 87.50 87 ASP A O 1
ATOM 692 N N . ALA A 1 88 ? -8.875 11.792 0.196 1.00 85.19 88 ALA A N 1
ATOM 693 C CA . ALA A 1 88 ? -10.309 11.941 -0.054 1.00 85.19 88 ALA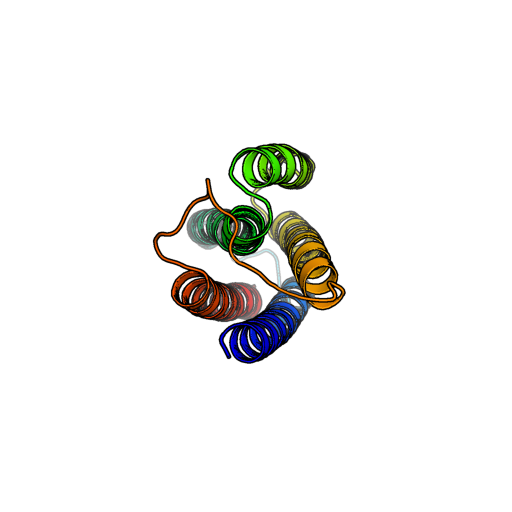 A CA 1
ATOM 694 C C . ALA A 1 88 ? -11.187 11.192 0.962 1.00 85.19 88 ALA A C 1
ATOM 696 O O . ALA A 1 88 ? -12.347 11.566 1.122 1.00 85.19 88 ALA A O 1
ATOM 697 N N . GLU A 1 89 ? -10.640 10.198 1.673 1.00 83.00 89 GLU A N 1
ATOM 698 C CA . GLU A 1 89 ? -11.344 9.564 2.790 1.00 83.00 89 GLU A CA 1
ATOM 699 C C . GLU A 1 89 ? -11.621 10.590 3.890 1.00 83.00 89 GLU A C 1
ATOM 701 O O . GLU A 1 89 ? -12.702 10.588 4.459 1.00 83.00 89 GLU A O 1
ATOM 706 N N . GLY A 1 90 ? -10.705 11.536 4.124 1.00 78.69 90 GLY A N 1
ATOM 707 C CA . GLY A 1 90 ? -10.845 12.615 5.100 1.00 78.69 90 GLY A CA 1
ATOM 708 C C . GLY A 1 90 ? -10.067 12.387 6.399 1.00 78.69 90 GLY A C 1
ATOM 709 O O . GLY A 1 90 ? -9.272 11.457 6.544 1.00 78.69 90 GLY A O 1
ATOM 710 N N . GLU A 1 91 ? -10.294 13.274 7.371 1.00 80.00 91 GLU A N 1
ATOM 711 C CA . GLU A 1 91 ? -9.476 13.396 8.589 1.00 80.00 91 GLU A CA 1
ATOM 712 C C . GLU A 1 91 ? -10.118 12.807 9.855 1.00 80.00 91 GLU A C 1
ATOM 714 O O . GLU A 1 91 ? -9.594 13.002 10.956 1.00 80.00 91 GLU A O 1
ATOM 719 N N . ALA A 1 92 ? -11.255 12.113 9.733 1.00 76.81 92 ALA A N 1
ATOM 720 C CA . ALA A 1 92 ? -11.917 11.537 10.895 1.00 76.81 92 ALA A CA 1
ATOM 721 C C . ALA A 1 92 ? -11.038 10.457 11.554 1.00 76.81 92 ALA A C 1
ATOM 723 O O . ALA A 1 92 ? -10.220 9.789 10.919 1.00 76.81 92 ALA A O 1
ATOM 724 N N . VAL A 1 93 ? -11.149 10.352 12.878 1.00 77.38 93 VAL A N 1
ATOM 725 C CA . VAL A 1 93 ? -10.334 9.443 13.694 1.00 77.38 93 VAL A CA 1
ATOM 726 C C . VAL A 1 93 ? -11.265 8.634 14.586 1.00 77.38 93 VAL A C 1
ATOM 728 O O . VAL A 1 93 ? -11.333 8.841 15.799 1.00 77.38 93 VAL A O 1
ATOM 731 N N . ASP A 1 94 ? -11.993 7.733 13.940 1.00 79.81 94 ASP A N 1
ATOM 732 C CA . ASP A 1 94 ? -12.873 6.724 14.525 1.00 79.81 94 ASP A CA 1
ATOM 733 C C . ASP A 1 94 ? -12.658 5.368 13.820 1.00 79.81 94 ASP A C 1
ATOM 735 O O . ASP A 1 94 ? -11.817 5.246 12.923 1.00 79.81 94 ASP A O 1
ATOM 739 N N . LEU A 1 95 ? -13.341 4.323 14.296 1.00 78.50 95 LEU A N 1
ATOM 740 C CA . LEU A 1 95 ? -13.142 2.953 13.817 1.00 78.50 95 LEU A CA 1
ATOM 741 C C . LEU A 1 95 ? -13.730 2.721 12.421 1.00 78.50 95 LEU A C 1
ATOM 743 O O . LEU A 1 95 ? -13.091 2.042 11.620 1.00 78.50 95 LEU A O 1
ATOM 747 N N . GLU A 1 96 ? -14.895 3.299 12.119 1.00 81.25 96 GLU A N 1
ATOM 748 C CA . GLU A 1 96 ? -15.549 3.168 10.810 1.00 81.25 96 GLU A CA 1
ATOM 749 C C . GLU A 1 96 ? -14.677 3.788 9.717 1.00 81.25 96 GLU A C 1
ATOM 751 O O . GLU A 1 96 ? -14.376 3.156 8.702 1.00 81.25 96 GLU A O 1
ATOM 756 N N . HIS A 1 97 ? -14.175 4.996 9.975 1.00 83.12 97 HIS A N 1
ATOM 757 C CA . HIS A 1 97 ? -13.262 5.684 9.075 1.00 83.12 97 HIS A CA 1
ATOM 758 C C . HIS A 1 97 ? -11.945 4.935 8.914 1.00 83.12 97 HIS A C 1
ATOM 760 O O . HIS A 1 97 ? -11.434 4.799 7.804 1.00 83.12 97 HIS A O 1
ATOM 766 N N . LEU A 1 98 ? -11.385 4.409 10.010 1.00 85.06 98 LEU A N 1
ATOM 767 C CA . LEU A 1 98 ? -10.170 3.606 9.929 1.00 85.06 98 LEU A CA 1
ATOM 768 C C . LEU A 1 98 ? -10.389 2.354 9.071 1.00 85.06 98 LEU A C 1
ATOM 770 O O . LEU A 1 98 ? -9.505 2.020 8.283 1.00 85.06 98 LEU A O 1
ATOM 774 N N . GLN A 1 99 ? -11.530 1.673 9.199 1.00 85.94 99 GLN A N 1
ATOM 775 C CA . GLN A 1 99 ? -11.838 0.526 8.350 1.00 85.94 99 GLN A CA 1
ATOM 776 C C . GLN A 1 99 ? -11.906 0.931 6.875 1.00 85.94 99 GLN A C 1
ATOM 778 O O . GLN A 1 99 ? -11.225 0.301 6.066 1.00 85.94 99 GLN A O 1
ATOM 783 N N . SER A 1 100 ? -12.641 1.997 6.536 1.00 88.88 100 SER A N 1
ATOM 784 C CA . SER A 1 100 ? -12.704 2.506 5.155 1.00 88.88 100 SER A CA 1
ATOM 785 C C . SER A 1 100 ? -11.302 2.793 4.609 1.00 88.88 100 SER A C 1
ATOM 787 O O . SER A 1 100 ? -10.910 2.311 3.545 1.00 88.88 100 SER A O 1
ATOM 789 N N . MET A 1 101 ? -10.469 3.472 5.404 1.00 91.38 101 MET A N 1
ATOM 790 C CA . MET A 1 101 ? -9.080 3.742 5.042 1.00 91.38 101 MET A CA 1
ATOM 791 C C . MET A 1 101 ? -8.248 2.467 4.847 1.00 91.38 101 MET A C 1
ATOM 793 O O . MET A 1 101 ? -7.403 2.435 3.949 1.00 91.38 101 MET A O 1
ATOM 797 N N . ILE A 1 102 ? -8.438 1.428 5.670 1.00 92.44 102 ILE A N 1
ATOM 798 C CA . ILE A 1 102 ? -7.759 0.133 5.509 1.00 92.44 102 ILE A CA 1
ATOM 799 C C . ILE A 1 102 ? -8.168 -0.506 4.182 1.00 92.44 102 ILE A C 1
ATOM 801 O O . ILE A 1 102 ? -7.285 -0.934 3.439 1.00 92.44 102 ILE A O 1
ATOM 805 N N . GLU A 1 103 ? -9.464 -0.556 3.877 1.00 92.75 103 GLU A N 1
ATOM 806 C CA . GLU A 1 103 ? -9.999 -1.138 2.642 1.00 92.75 103 GLU A CA 1
ATOM 807 C C . GLU A 1 103 ? -9.439 -0.422 1.412 1.00 92.75 103 GLU A C 1
ATOM 809 O O . GLU A 1 103 ? -8.778 -1.046 0.580 1.00 92.75 103 GLU A O 1
ATOM 814 N N . VAL A 1 104 ? -9.572 0.906 1.362 1.00 94.56 104 VAL A N 1
ATOM 815 C CA . VAL A 1 104 ? -9.042 1.724 0.265 1.00 94.56 104 VAL A CA 1
ATOM 816 C C . VAL A 1 104 ? -7.530 1.561 0.135 1.00 94.56 104 VAL A C 1
ATOM 818 O O . VAL A 1 104 ? -7.022 1.363 -0.968 1.00 94.56 104 VAL A O 1
ATOM 821 N N . THR A 1 105 ? -6.781 1.593 1.239 1.00 95.12 105 THR A N 1
ATOM 822 C CA . THR A 1 105 ? -5.323 1.399 1.190 1.00 95.12 105 THR A CA 1
ATOM 823 C C . THR A 1 105 ? -4.965 0.013 0.657 1.00 95.12 105 THR A C 1
ATOM 825 O O . THR A 1 105 ? -4.051 -0.105 -0.163 1.00 95.12 105 THR A O 1
ATOM 828 N N . CYS A 1 106 ? -5.677 -1.034 1.085 1.00 95.88 106 CYS A N 1
ATOM 829 C CA . CYS A 1 106 ? -5.453 -2.391 0.599 1.00 95.88 106 CYS A CA 1
ATOM 830 C C . CYS A 1 106 ? -5.721 -2.492 -0.902 1.00 95.88 106 CYS A C 1
ATOM 832 O O . CYS A 1 106 ? -4.877 -3.012 -1.629 1.00 95.88 106 CYS A O 1
ATOM 834 N N . ASP A 1 107 ? -6.818 -1.922 -1.388 1.00 96.50 107 ASP A N 1
ATOM 835 C CA . ASP A 1 107 ? -7.144 -1.919 -2.813 1.00 96.50 107 ASP A CA 1
ATOM 836 C C . ASP A 1 107 ? -6.084 -1.186 -3.644 1.00 96.50 107 ASP A C 1
ATOM 838 O O . ASP A 1 107 ? -5.664 -1.671 -4.699 1.00 96.50 107 ASP A O 1
ATOM 842 N N . LEU A 1 108 ? -5.591 -0.040 -3.162 1.00 96.94 108 LEU A N 1
ATOM 843 C CA . LEU A 1 108 ? -4.552 0.728 -3.853 1.00 96.94 108 LEU A CA 1
ATOM 844 C C . LEU A 1 108 ? -3.219 -0.026 -3.905 1.00 96.94 108 LEU A C 1
ATOM 846 O O . LEU A 1 108 ? -2.592 -0.086 -4.965 1.00 96.94 108 LEU A O 1
ATOM 850 N N . ILE A 1 109 ? -2.788 -0.623 -2.789 1.00 97.69 109 ILE A N 1
ATOM 851 C CA . ILE A 1 109 ? -1.559 -1.428 -2.740 1.00 97.69 109 ILE A CA 1
ATOM 852 C C . ILE A 1 109 ? -1.693 -2.650 -3.656 1.00 97.69 109 ILE A C 1
ATOM 854 O O . ILE A 1 109 ? -0.786 -2.924 -4.448 1.00 97.69 109 ILE A O 1
ATOM 858 N N . ALA A 1 110 ? -2.824 -3.360 -3.582 1.00 98.12 110 ALA A N 1
ATOM 859 C CA . ALA A 1 110 ? -3.091 -4.537 -4.398 1.00 98.12 110 ALA A CA 1
ATOM 860 C C . ALA A 1 110 ? -3.043 -4.197 -5.888 1.00 98.12 110 ALA A C 1
ATOM 862 O O . ALA A 1 110 ? -2.356 -4.882 -6.643 1.00 98.12 110 ALA A O 1
ATOM 863 N N . ALA A 1 111 ? -3.694 -3.107 -6.306 1.00 97.94 111 ALA A N 1
ATOM 864 C CA . ALA A 1 111 ? -3.705 -2.670 -7.697 1.00 97.94 111 ALA A CA 1
ATOM 865 C C . ALA A 1 111 ? -2.289 -2.428 -8.244 1.00 97.94 111 ALA A C 1
ATOM 867 O O . ALA A 1 111 ? -1.969 -2.872 -9.348 1.00 97.94 111 ALA A O 1
ATOM 868 N N . VAL A 1 112 ? -1.413 -1.777 -7.469 1.00 98.19 112 VAL A N 1
ATOM 869 C CA . VAL A 1 112 ? -0.026 -1.539 -7.901 1.00 98.19 112 VAL A CA 1
ATOM 870 C C . VAL A 1 112 ? 0.758 -2.848 -7.978 1.00 98.19 112 VAL A C 1
ATOM 872 O O . VAL A 1 112 ? 1.428 -3.101 -8.976 1.00 98.19 112 VAL A O 1
ATOM 875 N N . PHE A 1 113 ? 0.675 -3.708 -6.962 1.00 98.44 113 PHE A N 1
ATOM 876 C CA . PHE A 1 113 ? 1.392 -4.985 -6.967 1.00 98.44 113 PHE A CA 1
ATOM 877 C C . PHE A 1 113 ? 0.934 -5.929 -8.076 1.00 98.44 113 PHE A C 1
ATOM 879 O O . PHE A 1 113 ? 1.778 -6.537 -8.734 1.00 98.44 113 PHE A O 1
ATOM 886 N N . LEU A 1 114 ? -0.373 -6.034 -8.317 1.00 98.50 114 LEU A N 1
ATOM 887 C CA . LEU A 1 114 ? -0.915 -6.834 -9.413 1.00 98.50 114 LEU A CA 1
ATOM 888 C C . LEU A 1 114 ? -0.445 -6.284 -10.763 1.00 98.50 114 LEU A C 1
ATOM 890 O O . LEU A 1 114 ? 0.079 -7.048 -11.569 1.00 98.50 114 LEU A O 1
ATOM 894 N N . SER A 1 115 ? -0.482 -4.961 -10.950 1.00 97.75 115 SER A N 1
ATOM 895 C CA . SER A 1 115 ? 0.065 -4.308 -12.145 1.00 97.75 115 SER A CA 1
ATOM 896 C C . SER A 1 115 ? 1.554 -4.617 -12.360 1.00 97.75 115 SER A C 1
ATOM 898 O O . SER A 1 115 ? 1.969 -4.874 -13.488 1.00 97.75 115 SER A O 1
ATOM 900 N N . LEU A 1 116 ? 2.375 -4.648 -11.301 1.00 97.12 116 LEU A N 1
ATOM 901 C CA . LEU A 1 116 ? 3.779 -5.075 -11.393 1.00 97.12 116 LEU A CA 1
ATOM 902 C C . LEU A 1 116 ? 3.909 -6.558 -11.780 1.00 97.12 116 LEU A C 1
ATOM 904 O O . LEU A 1 116 ? 4.756 -6.905 -12.603 1.00 97.12 116 LEU A O 1
ATOM 908 N N . LEU A 1 117 ? 3.082 -7.440 -11.210 1.00 97.38 117 LEU A N 1
ATOM 909 C CA . LEU A 1 117 ? 3.104 -8.876 -11.511 1.00 97.38 117 LEU A CA 1
ATOM 910 C C . LEU A 1 117 ? 2.658 -9.197 -12.942 1.00 97.38 117 LEU A C 1
ATOM 912 O O . LEU A 1 117 ? 3.138 -10.177 -13.511 1.00 97.38 117 LEU A O 1
ATOM 916 N N . GLU A 1 118 ? 1.784 -8.384 -13.528 1.00 97.00 118 GLU A N 1
ATOM 917 C CA . GLU A 1 118 ? 1.311 -8.528 -14.910 1.00 97.00 118 GLU A CA 1
ATOM 918 C C . GLU A 1 118 ? 2.370 -8.151 -15.953 1.00 97.00 118 GLU A C 1
ATOM 920 O O . GLU A 1 118 ? 2.262 -8.536 -17.119 1.00 97.00 118 GLU A O 1
ATOM 925 N N . ARG A 1 119 ? 3.425 -7.428 -15.559 1.00 95.06 119 ARG A N 1
ATOM 926 C CA . ARG A 1 119 ? 4.491 -7.034 -16.488 1.00 95.06 119 ARG A CA 1
ATOM 927 C C . ARG A 1 119 ? 5.213 -8.259 -17.044 1.00 95.06 119 ARG A C 1
ATOM 929 O O . ARG A 1 119 ? 5.451 -9.207 -16.294 1.00 95.06 119 ARG A O 1
ATOM 936 N N . PRO A 1 120 ? 5.696 -8.219 -18.299 1.00 93.69 120 PRO A N 1
ATOM 937 C CA . PRO A 1 120 ? 6.542 -9.281 -18.840 1.00 93.69 120 PRO A CA 1
ATOM 938 C C . PRO A 1 120 ? 7.856 -9.455 -18.066 1.00 93.69 120 PRO A C 1
ATOM 940 O O . PRO A 1 120 ? 8.330 -10.578 -17.906 1.00 93.69 120 PRO A O 1
ATOM 943 N N . ARG A 1 121 ? 8.444 -8.350 -17.582 1.00 93.50 121 ARG A N 1
ATOM 944 C CA . ARG A 1 121 ? 9.705 -8.305 -16.821 1.00 93.50 121 ARG A CA 1
ATOM 945 C C . ARG A 1 121 ? 9.710 -7.143 -15.830 1.00 93.50 121 ARG A C 1
ATOM 947 O O . ARG A 1 121 ? 9.050 -6.132 -16.066 1.00 93.50 121 ARG A O 1
ATOM 954 N N . LEU A 1 122 ? 10.465 -7.304 -14.745 1.00 94.06 122 LEU A N 1
ATOM 955 C CA . LEU A 1 122 ? 10.806 -6.238 -13.807 1.00 94.06 122 LEU A CA 1
ATOM 956 C C . LEU A 1 122 ? 12.291 -5.918 -13.952 1.00 94.06 122 LEU A C 1
ATOM 958 O O . LEU A 1 122 ? 13.142 -6.616 -13.401 1.00 94.06 122 LEU A O 1
ATOM 962 N N . ASP A 1 123 ? 12.587 -4.863 -14.702 1.00 92.94 123 ASP A N 1
ATOM 963 C CA . ASP A 1 123 ? 13.946 -4.392 -14.942 1.00 92.94 123 ASP A CA 1
ATOM 964 C C . ASP A 1 123 ? 14.159 -3.057 -14.225 1.00 92.94 123 ASP A C 1
ATOM 966 O O . ASP A 1 123 ? 13.278 -2.199 -14.205 1.00 92.94 123 ASP A O 1
ATOM 970 N N . LEU A 1 124 ? 15.328 -2.882 -13.605 1.00 93.25 124 LEU A N 1
ATOM 971 C CA . LEU A 1 124 ? 15.681 -1.609 -12.982 1.00 93.25 124 LEU A CA 1
ATOM 972 C C . LEU A 1 124 ? 15.973 -0.579 -14.066 1.00 93.25 124 LEU A C 1
ATOM 974 O O . LEU A 1 124 ? 16.840 -0.805 -14.913 1.00 93.25 124 LEU A O 1
ATOM 978 N N . VAL A 1 125 ? 15.301 0.565 -14.006 1.00 92.12 125 VAL A N 1
ATOM 979 C CA . VAL A 1 125 ? 15.557 1.656 -14.949 1.00 92.12 125 VAL A CA 1
ATOM 980 C C . VAL A 1 125 ? 16.695 2.553 -14.480 1.00 92.12 125 VAL A C 1
ATOM 982 O O . VAL A 1 125 ? 16.910 2.758 -13.284 1.00 92.12 125 VAL A O 1
ATOM 985 N N . SER A 1 126 ? 17.421 3.110 -15.450 1.00 84.44 126 SER A N 1
ATOM 986 C CA . SER A 1 126 ? 18.420 4.155 -15.239 1.00 84.44 126 SER A CA 1
ATOM 987 C C . SER A 1 126 ? 18.173 5.294 -16.239 1.00 84.44 126 SER A C 1
ATOM 989 O O . SER A 1 126 ? 18.098 5.014 -17.438 1.00 84.44 126 SER A O 1
ATOM 991 N N . PRO A 1 127 ? 18.032 6.556 -15.787 1.00 79.38 127 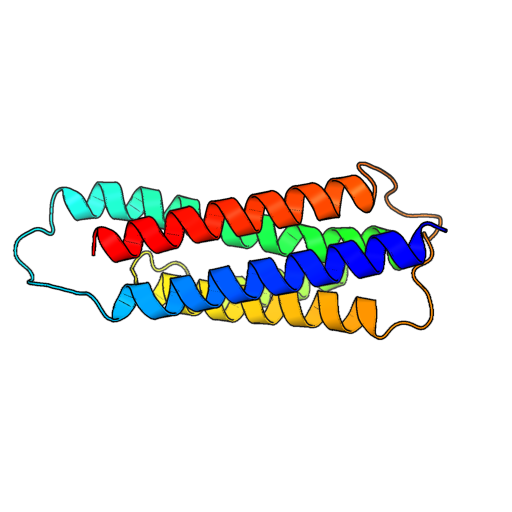PRO A N 1
ATOM 992 C CA . PRO A 1 127 ? 18.137 7.008 -14.398 1.00 79.38 127 PRO A CA 1
ATOM 993 C C . PRO A 1 127 ? 16.918 6.613 -13.543 1.00 79.38 127 PRO A C 1
ATOM 995 O O . PRO A 1 127 ? 15.775 6.696 -13.982 1.00 79.38 127 PRO A O 1
ATOM 998 N N . GLY A 1 128 ? 17.160 6.222 -12.290 1.00 75.62 128 GLY A N 1
ATOM 999 C CA . GLY A 1 128 ? 16.116 5.855 -11.334 1.00 75.62 128 GLY A CA 1
ATOM 1000 C C . GLY A 1 128 ? 16.643 5.790 -9.897 1.00 75.62 128 GLY A C 1
ATOM 1001 O O . GLY A 1 128 ? 17.857 5.826 -9.674 1.00 75.62 128 GLY A O 1
ATOM 1002 N N . PRO A 1 129 ? 15.763 5.734 -8.882 1.00 83.75 129 PRO A N 1
ATOM 1003 C CA . PRO A 1 129 ? 16.191 5.436 -7.526 1.00 83.75 129 PRO A CA 1
ATOM 1004 C C . PRO A 1 129 ? 16.805 4.029 -7.482 1.00 83.75 129 PRO A C 1
ATOM 1006 O O . PRO A 1 129 ? 16.280 3.094 -8.072 1.00 83.75 129 PRO A O 1
ATOM 1009 N N . HIS A 1 130 ? 17.909 3.861 -6.756 1.00 81.44 130 HIS A N 1
ATOM 1010 C CA . HIS A 1 130 ? 18.547 2.546 -6.570 1.00 81.44 130 HIS A CA 1
ATOM 1011 C C . HIS A 1 130 ? 18.674 2.143 -5.093 1.00 81.44 130 HIS A C 1
ATOM 1013 O O . HIS A 1 130 ? 18.905 0.977 -4.790 1.00 81.44 130 HIS A O 1
ATOM 1019 N N . SER A 1 131 ? 18.443 3.083 -4.170 1.00 85.62 131 SER A N 1
ATOM 1020 C CA . SER A 1 131 ? 18.501 2.860 -2.722 1.00 85.62 131 SER A CA 1
ATOM 1021 C C . SER A 1 131 ? 17.117 3.043 -2.082 1.00 85.62 131 SER A C 1
ATOM 1023 O O . SER A 1 131 ? 16.376 3.938 -2.495 1.00 85.62 131 SER A O 1
ATOM 1025 N N . PRO A 1 132 ? 16.736 2.236 -1.074 1.00 89.81 132 PRO A N 1
ATOM 1026 C CA . PRO A 1 132 ? 17.444 1.055 -0.562 1.00 89.81 132 PRO A CA 1
ATOM 1027 C C . PRO A 1 132 ? 17.396 -0.187 -1.485 1.00 89.81 132 PRO A C 1
ATOM 1029 O O . PRO A 1 132 ? 17.984 -1.209 -1.138 1.00 89.81 132 PRO A O 1
ATOM 1032 N N . GLY A 1 133 ? 16.713 -0.105 -2.631 1.00 93.50 133 GLY A N 1
ATOM 1033 C CA . GLY A 1 133 ? 16.581 -1.172 -3.628 1.00 93.50 133 GLY A CA 1
ATOM 1034 C C . GLY A 1 133 ? 15.315 -2.022 -3.437 1.00 93.50 133 GLY A C 1
ATOM 1035 O O . GLY A 1 133 ? 14.741 -2.024 -2.342 1.00 93.50 133 GLY A O 1
ATOM 1036 N N . PRO A 1 134 ? 14.858 -2.756 -4.475 1.00 95.69 134 PRO A N 1
ATOM 1037 C CA . PRO A 1 134 ? 13.586 -3.479 -4.420 1.00 95.69 134 PRO A CA 1
ATOM 1038 C C . PRO A 1 134 ? 13.503 -4.507 -3.294 1.00 95.69 134 PRO A C 1
ATOM 1040 O O . PRO A 1 134 ? 12.478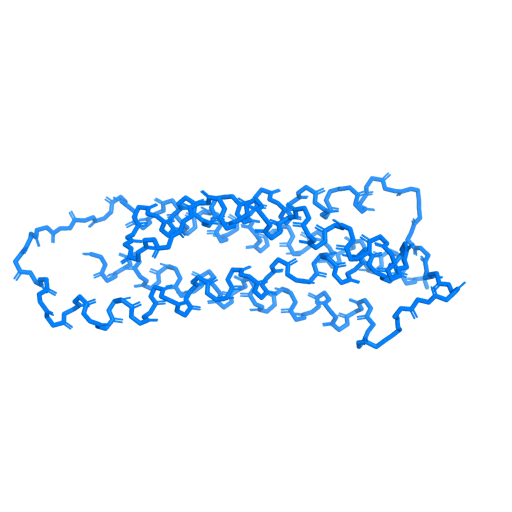 -4.590 -2.628 1.00 95.69 134 PRO A O 1
ATOM 1043 N N . ASP A 1 135 ? 14.582 -5.247 -3.031 1.00 95.06 135 ASP A N 1
ATOM 1044 C CA . ASP A 1 135 ? 14.580 -6.309 -2.017 1.00 95.06 135 ASP A CA 1
ATOM 1045 C C . ASP A 1 135 ? 14.327 -5.771 -0.612 1.00 95.06 135 ASP A C 1
ATOM 1047 O O . ASP A 1 135 ? 13.478 -6.279 0.117 1.00 95.06 135 ASP A O 1
ATOM 1051 N N . ARG A 1 136 ? 15.040 -4.704 -0.239 1.00 95.88 136 ARG A N 1
ATOM 1052 C CA . ARG A 1 136 ? 14.868 -4.079 1.071 1.00 95.88 136 ARG A CA 1
ATOM 1053 C C . ARG A 1 136 ? 13.503 -3.410 1.186 1.00 95.88 136 ARG A C 1
ATOM 1055 O O . ARG A 1 136 ? 12.890 -3.491 2.244 1.00 95.88 136 ARG A O 1
ATOM 1062 N N . THR A 1 137 ? 13.018 -2.786 0.117 1.00 97.25 137 THR A N 1
ATOM 1063 C CA . THR A 1 137 ? 11.686 -2.168 0.090 1.00 97.25 137 THR A CA 1
ATOM 1064 C C . THR A 1 137 ? 10.576 -3.208 0.246 1.00 97.25 137 THR A C 1
ATOM 1066 O O . THR A 1 137 ? 9.669 -3.000 1.045 1.00 97.25 137 THR A O 1
ATOM 1069 N N . LEU A 1 138 ? 10.671 -4.358 -0.427 1.00 97.25 138 LEU A N 1
ATOM 1070 C CA . LEU A 1 138 ? 9.703 -5.452 -0.290 1.00 97.25 138 LEU A CA 1
ATOM 1071 C C . LEU A 1 138 ? 9.730 -6.073 1.112 1.00 97.25 138 LEU A C 1
ATOM 1073 O O . LEU A 1 138 ? 8.675 -6.240 1.720 1.00 97.25 138 LEU A O 1
ATOM 1077 N N . ALA A 1 139 ? 10.917 -6.325 1.673 1.00 96.06 139 ALA A N 1
ATOM 1078 C CA . ALA A 1 139 ? 11.044 -6.841 3.037 1.00 96.06 139 ALA A CA 1
ATOM 1079 C C . ALA A 1 139 ? 10.449 -5.878 4.084 1.00 96.06 139 ALA A C 1
ATOM 1081 O O . ALA A 1 139 ? 9.734 -6.298 4.995 1.00 96.06 139 ALA A O 1
ATOM 1082 N N . LEU A 1 140 ? 10.701 -4.571 3.940 1.00 95.88 140 LEU A N 1
ATOM 1083 C CA . LEU A 1 140 ? 10.109 -3.552 4.812 1.00 95.88 140 LEU A CA 1
ATOM 1084 C C . LEU A 1 140 ? 8.592 -3.451 4.628 1.00 95.88 140 LEU A C 1
ATOM 1086 O O . LEU A 1 140 ? 7.876 -3.286 5.613 1.00 95.88 140 LEU A O 1
ATOM 1090 N N . CYS A 1 141 ? 8.097 -3.580 3.395 1.00 97.06 141 CYS A N 1
ATOM 1091 C CA . CYS A 1 141 ? 6.667 -3.595 3.112 1.00 97.06 141 CYS A CA 1
ATOM 1092 C C . CYS A 1 141 ? 5.971 -4.751 3.833 1.00 97.06 141 CYS A C 1
ATOM 1094 O O . CYS A 1 141 ? 5.019 -4.523 4.578 1.00 97.06 141 CYS A O 1
ATOM 1096 N N . GLN A 1 142 ? 6.495 -5.970 3.698 1.00 96.38 142 GLN A N 1
ATOM 1097 C CA . GLN A 1 142 ? 5.960 -7.154 4.368 1.00 96.38 142 GLN A CA 1
ATOM 1098 C C . GLN A 1 142 ? 5.940 -6.983 5.895 1.00 96.38 142 GLN A C 1
ATOM 1100 O O . GLN A 1 142 ? 4.925 -7.265 6.535 1.00 96.38 142 GLN A O 1
ATOM 1105 N N . ALA A 1 143 ? 7.023 -6.459 6.478 1.00 94.75 143 ALA A N 1
ATOM 1106 C CA . ALA A 1 143 ? 7.099 -6.179 7.911 1.00 94.75 143 ALA A CA 1
ATOM 1107 C C . ALA A 1 143 ? 6.083 -5.111 8.360 1.00 94.75 143 ALA A C 1
ATOM 1109 O O . ALA A 1 143 ? 5.433 -5.279 9.392 1.00 94.75 143 ALA A O 1
ATOM 1110 N N . HIS A 1 144 ? 5.902 -4.038 7.581 1.00 95.31 144 HIS A N 1
ATOM 1111 C CA . HIS A 1 144 ? 4.904 -3.002 7.863 1.00 95.31 144 HIS A CA 1
ATOM 1112 C C . HIS A 1 144 ? 3.476 -3.554 7.801 1.00 95.31 144 HIS A C 1
ATOM 1114 O O . HIS A 1 144 ? 2.691 -3.293 8.709 1.00 95.31 144 HIS A O 1
ATOM 1120 N N . LEU A 1 145 ? 3.146 -4.348 6.778 1.00 96.56 145 LEU A N 1
ATOM 1121 C CA . LEU A 1 145 ? 1.829 -4.978 6.641 1.00 96.56 145 LEU A CA 1
ATOM 1122 C C . LEU A 1 145 ? 1.538 -5.939 7.802 1.00 96.56 145 LEU A C 1
ATOM 1124 O O . LEU A 1 145 ? 0.442 -5.918 8.364 1.00 96.56 145 LEU A O 1
ATOM 1128 N N . ALA A 1 146 ? 2.525 -6.738 8.217 1.00 94.81 146 ALA A N 1
ATOM 1129 C CA . ALA A 1 146 ? 2.398 -7.620 9.375 1.00 94.81 146 ALA A CA 1
ATOM 1130 C C . ALA A 1 146 ? 2.195 -6.833 10.684 1.00 94.81 146 ALA A C 1
ATOM 1132 O O . ALA A 1 146 ? 1.299 -7.155 11.466 1.00 94.81 146 ALA A O 1
ATOM 1133 N N . GLY A 1 147 ? 2.978 -5.770 10.901 1.00 94.62 147 GLY A N 1
ATOM 1134 C CA . GLY A 1 147 ? 2.843 -4.900 12.072 1.00 94.62 147 GLY A CA 1
ATOM 1135 C C . GLY A 1 147 ? 1.493 -4.182 12.128 1.00 94.62 147 GLY A C 1
ATOM 1136 O O . GLY A 1 147 ? 0.867 -4.121 13.186 1.00 94.62 147 GLY A O 1
ATOM 1137 N N . LEU A 1 148 ? 1.008 -3.695 10.983 1.00 94.31 148 LEU A N 1
ATOM 1138 C CA . LEU A 1 148 ? -0.329 -3.118 10.853 1.00 94.31 148 LEU A CA 1
ATOM 1139 C C . LEU A 1 148 ? -1.419 -4.137 11.160 1.00 94.31 148 LEU A C 1
ATOM 1141 O O . LEU A 1 148 ? -2.327 -3.822 11.918 1.00 94.31 148 LEU A O 1
ATOM 1145 N N . THR A 1 149 ? -1.307 -5.356 10.629 1.00 94.94 149 THR A N 1
ATOM 1146 C CA . THR A 1 149 ? -2.279 -6.428 10.887 1.00 94.94 149 THR A CA 1
ATOM 1147 C C . THR A 1 149 ? -2.404 -6.683 12.385 1.00 94.94 149 THR A C 1
ATOM 1149 O O . THR A 1 149 ? -3.498 -6.601 12.931 1.00 94.94 149 THR A O 1
ATOM 1152 N N . ALA A 1 150 ? -1.279 -6.899 13.077 1.00 92.00 150 ALA A N 1
ATOM 1153 C CA . ALA A 1 150 ? -1.273 -7.125 14.522 1.00 92.00 150 ALA A CA 1
ATOM 1154 C C . ALA A 1 150 ? -1.898 -5.955 15.299 1.00 92.00 150 ALA A C 1
ATOM 1156 O O . ALA A 1 150 ? -2.634 -6.152 16.270 1.00 92.00 150 ALA A O 1
ATOM 1157 N N . LYS A 1 151 ? -1.632 -4.724 14.855 1.00 89.94 151 LYS A N 1
ATOM 1158 C CA . LYS A 1 151 ? -2.169 -3.518 15.476 1.00 89.94 151 LYS A CA 1
ATOM 1159 C C . LYS A 1 151 ? -3.679 -3.385 15.291 1.00 89.94 151 LYS A C 1
ATOM 1161 O O . LYS A 1 151 ? -4.379 -3.121 16.262 1.00 89.94 151 LYS A O 1
ATOM 1166 N N . VAL A 1 152 ? -4.170 -3.604 14.074 1.00 88.00 152 VAL A N 1
ATOM 1167 C CA . VAL A 1 152 ? -5.600 -3.583 13.738 1.00 88.00 152 VAL A CA 1
ATOM 1168 C C . VAL A 1 152 ? -6.342 -4.681 14.499 1.00 88.00 152 VAL A C 1
ATOM 1170 O O . VAL A 1 152 ? -7.344 -4.397 15.143 1.00 88.00 152 VAL A O 1
ATOM 1173 N N . SER A 1 153 ? -5.805 -5.903 14.547 1.00 86.25 153 SER A N 1
ATOM 1174 C CA . SER A 1 153 ? -6.392 -6.981 15.353 1.00 86.25 153 SER A CA 1
ATOM 1175 C C . SER A 1 153 ? -6.432 -6.643 16.847 1.00 86.25 153 SER A C 1
ATOM 1177 O O . SER A 1 153 ? -7.388 -6.989 17.530 1.00 86.25 153 SER A O 1
ATOM 1179 N N . THR A 1 154 ? -5.427 -5.928 17.364 1.00 84.00 154 THR A N 1
ATOM 1180 C CA . THR A 1 154 ? -5.429 -5.461 18.761 1.00 84.00 154 THR A CA 1
ATOM 1181 C C . THR A 1 154 ? -6.495 -4.394 19.004 1.00 84.00 154 THR A C 1
ATOM 1183 O O . THR A 1 154 ? -7.088 -4.368 20.078 1.00 84.00 154 THR A O 1
ATOM 1186 N N . LEU A 1 155 ? -6.740 -3.513 18.029 1.00 78.56 155 LEU A N 1
ATOM 1187 C CA . LEU A 1 155 ? -7.819 -2.529 18.107 1.00 78.56 155 LEU A CA 1
ATOM 1188 C C . LEU A 1 155 ? -9.188 -3.216 18.151 1.00 78.56 155 LEU A C 1
ATOM 1190 O O . LEU A 1 155 ? -9.988 -2.845 19.000 1.00 78.56 155 LEU A O 1
ATOM 1194 N N . GLY A 1 156 ? -9.409 -4.243 17.320 1.00 68.94 156 GLY A N 1
ATOM 1195 C CA . GLY A 1 156 ? -10.635 -5.052 17.333 1.00 68.94 156 GLY A CA 1
ATOM 1196 C C . GLY A 1 156 ? -10.830 -5.824 18.641 1.00 68.94 156 GLY A C 1
ATOM 1197 O O . GLY A 1 156 ? -11.877 -5.727 19.257 1.00 68.94 156 GLY A O 1
ATOM 1198 N N . ALA A 1 157 ? -9.791 -6.485 19.162 1.00 67.88 157 ALA A N 1
ATOM 1199 C CA . ALA A 1 157 ? -9.881 -7.212 20.438 1.00 67.88 157 ALA A CA 1
ATOM 1200 C C . ALA A 1 157 ? -10.100 -6.307 21.669 1.00 67.88 157 ALA A C 1
ATOM 1202 O O . ALA A 1 157 ? -10.459 -6.783 22.747 1.00 67.88 157 ALA A O 1
ATOM 1203 N N . LYS A 1 158 ? -9.804 -5.009 21.536 1.00 58.88 158 LYS A N 1
ATOM 1204 C CA . LYS A 1 158 ? -10.065 -3.986 22.553 1.00 58.88 158 LYS A CA 1
ATOM 1205 C C . LYS A 1 158 ? -11.387 -3.251 22.320 1.00 58.88 158 LYS A C 1
ATOM 1207 O O . LYS A 1 158 ? -11.711 -2.439 23.193 1.00 58.88 158 LYS A O 1
ATOM 1212 N N . ALA A 1 159 ? -12.034 -3.411 21.158 1.00 53.75 159 ALA A N 1
ATOM 1213 C CA . ALA A 1 159 ? -13.272 -2.723 20.791 1.00 53.75 159 ALA A CA 1
ATOM 1214 C C . ALA A 1 159 ? -14.387 -3.152 21.740 1.00 53.75 159 ALA A C 1
ATOM 1216 O O . ALA A 1 159 ? -15.015 -2.206 22.276 1.00 53.75 159 ALA A O 1
#